Protein AF-A0A960J4N6-F1 (afdb_monomer)

Radius of gyration: 12.62 Å; Cα contacts (8 Å, |Δi|>4): 75; chains: 1; bounding box: 27×28×34 Å

Sequence (82 aa):
MHLTSLPKLLRDEPAVLEVLGRSSAVLAVPEPARAFTIAGLSEVSRRSPLVVAVPTSGDAERLVRDLTTFLGDDEVDLFPAW

Structure (mmCIF, N/CA/C/O backbone):
data_AF-A0A960J4N6-F1
#
_entry.id   AF-A0A960J4N6-F1
#
loop_
_atom_site.group_PDB
_atom_site.id
_atom_site.type_symbol
_atom_site.label_atom_id
_atom_site.label_alt_id
_atom_site.label_comp_id
_atom_site.label_asym_id
_atom_site.label_entity_id
_atom_site.label_seq_id
_atom_site.pdbx_PDB_ins_code
_atom_site.Cartn_x
_atom_site.Cartn_y
_atom_site.Cartn_z
_atom_site.occupancy
_atom_site.B_iso_or_equiv
_atom_site.auth_seq_id
_atom_site.auth_comp_id
_atom_site.auth_asym_id
_atom_site.auth_atom_id
_atom_site.pdbx_PDB_model_num
ATOM 1 N N . MET A 1 1 ? 12.065 -11.835 9.036 1.00 56.91 1 MET A N 1
ATOM 2 C CA . MET A 1 1 ? 11.214 -11.244 10.096 1.00 56.91 1 MET A CA 1
ATOM 3 C C . MET A 1 1 ? 9.963 -10.735 9.414 1.00 56.91 1 MET A C 1
ATOM 5 O O . MET A 1 1 ? 10.113 -9.956 8.486 1.00 56.91 1 MET A O 1
ATOM 9 N N . HIS A 1 2 ? 8.779 -11.186 9.823 1.00 78.19 2 HIS A N 1
ATOM 10 C CA . HIS A 1 2 ? 7.517 -10.731 9.233 1.00 78.19 2 HIS A CA 1
ATOM 11 C C . HIS A 1 2 ? 6.909 -9.626 10.097 1.00 78.19 2 HIS A C 1
ATOM 13 O O . HIS A 1 2 ? 6.902 -9.724 11.323 1.00 78.19 2 HIS A O 1
ATOM 19 N N . LEU A 1 3 ? 6.418 -8.572 9.448 1.00 93.38 3 LEU A N 1
ATOM 20 C CA . LEU A 1 3 ? 5.809 -7.397 10.073 1.00 93.38 3 LEU A CA 1
ATOM 21 C C . LEU A 1 3 ? 4.281 -7.411 9.927 1.00 93.38 3 LEU A C 1
ATOM 23 O O . LEU A 1 3 ? 3.636 -6.366 9.966 1.00 93.38 3 LEU A O 1
ATOM 27 N N . THR A 1 4 ? 3.693 -8.599 9.784 1.00 92.19 4 THR A N 1
ATOM 28 C CA . THR A 1 4 ? 2.269 -8.818 9.475 1.00 92.19 4 THR A CA 1
ATOM 29 C C . THR A 1 4 ? 1.306 -8.267 10.520 1.00 92.19 4 THR A C 1
ATOM 31 O O . THR A 1 4 ? 0.143 -8.007 10.233 1.00 92.19 4 THR A O 1
ATOM 34 N N . SER A 1 5 ? 1.779 -8.006 11.739 1.00 92.88 5 SER A N 1
ATOM 35 C CA .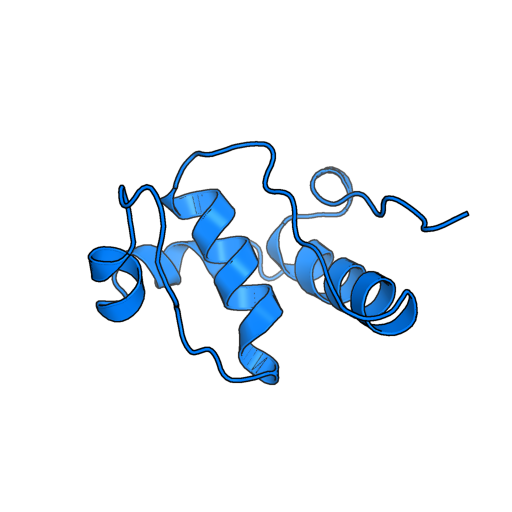 SER A 1 5 ? 0.973 -7.362 12.772 1.00 92.88 5 SER A CA 1
ATOM 36 C C . SER A 1 5 ? 0.902 -5.839 12.659 1.00 92.88 5 SER A C 1
ATOM 38 O O . SER A 1 5 ? 0.112 -5.246 13.389 1.00 92.88 5 SER A O 1
ATOM 40 N N . LEU A 1 6 ? 1.742 -5.191 11.846 1.00 94.12 6 LEU A N 1
ATOM 41 C CA . LEU A 1 6 ? 1.821 -3.730 11.764 1.00 94.12 6 LEU A CA 1
ATOM 42 C C . LEU A 1 6 ? 0.715 -3.082 10.915 1.00 94.12 6 LEU A C 1
ATOM 44 O O . LEU A 1 6 ? 0.200 -2.063 11.372 1.00 94.12 6 LEU A O 1
ATOM 48 N N . PRO A 1 7 ? 0.305 -3.612 9.742 1.00 93.81 7 PRO A N 1
ATOM 49 C CA . PRO A 1 7 ? -0.676 -2.954 8.867 1.00 93.81 7 PRO A CA 1
ATOM 50 C C . PRO A 1 7 ? -1.969 -2.515 9.565 1.00 93.81 7 PRO A C 1
ATOM 52 O O . PRO A 1 7 ? -2.508 -1.449 9.276 1.00 93.81 7 PRO A O 1
ATOM 55 N N . LYS A 1 8 ? -2.426 -3.281 10.564 1.00 92.50 8 LYS A N 1
ATOM 56 C CA . LYS A 1 8 ? -3.620 -2.966 11.364 1.00 92.50 8 LYS A CA 1
ATOM 57 C C . LYS A 1 8 ? -3.536 -1.643 12.138 1.00 92.50 8 LYS A C 1
ATOM 59 O O . LYS A 1 8 ? -4.578 -1.109 12.504 1.00 92.50 8 LYS A O 1
ATOM 64 N N . LEU A 1 9 ? -2.331 -1.122 12.389 1.00 93.12 9 LEU A N 1
ATOM 65 C CA . LEU A 1 9 ? -2.122 0.171 13.052 1.00 93.12 9 LEU A CA 1
ATOM 66 C C . LEU A 1 9 ? -2.595 1.345 12.185 1.00 93.12 9 LEU A C 1
ATOM 68 O O . LEU A 1 9 ? -2.915 2.400 12.716 1.00 93.12 9 LEU A O 1
ATOM 72 N N . LEU A 1 10 ? -2.696 1.154 10.865 1.00 92.62 10 LEU A N 1
ATOM 73 C CA . LEU A 1 10 ? -3.174 2.178 9.937 1.00 92.62 10 LEU A CA 1
ATOM 74 C C . LEU A 1 10 ? -4.683 2.463 10.078 1.00 92.62 10 LEU A C 1
ATOM 76 O O . LEU A 1 10 ? -5.178 3.450 9.543 1.00 92.62 10 LEU A O 1
ATOM 80 N N . ARG A 1 11 ? -5.429 1.603 10.788 1.00 90.06 11 ARG A N 1
ATOM 81 C CA . ARG A 1 11 ? -6.881 1.742 10.989 1.00 90.06 11 ARG A CA 1
ATOM 82 C C . ARG A 1 11 ? -7.263 3.060 11.656 1.00 90.06 11 ARG A C 1
ATOM 84 O O . ARG A 1 11 ? -8.307 3.612 11.326 1.00 90.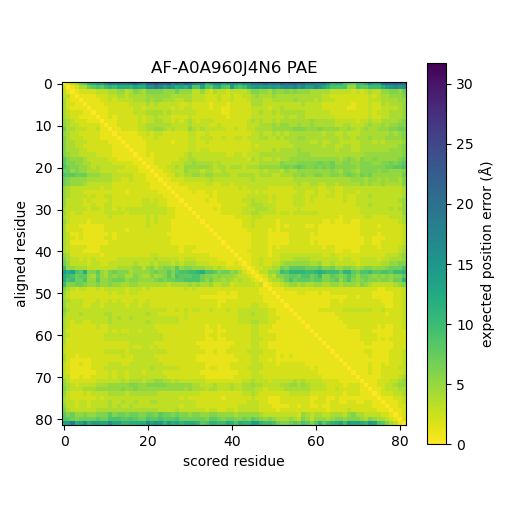06 11 ARG A O 1
ATOM 91 N N . ASP A 1 12 ? -6.427 3.530 12.572 1.00 91.31 12 ASP A N 1
ATOM 92 C CA . ASP A 1 12 ? -6.711 4.710 13.387 1.00 91.31 12 ASP A CA 1
ATOM 93 C C . ASP A 1 12 ? -6.071 5.987 12.807 1.00 91.31 12 ASP A C 1
ATOM 95 O O . ASP A 1 12 ? -6.148 7.045 13.426 1.00 91.31 12 ASP A O 1
ATOM 99 N N . GLU A 1 13 ? -5.455 5.913 11.617 1.00 94.50 13 GLU A N 1
ATOM 100 C CA . GLU A 1 13 ? -4.804 7.055 10.970 1.00 94.50 13 GLU A CA 1
ATOM 101 C C . GLU A 1 13 ? -5.844 8.016 10.355 1.00 94.50 13 GLU A C 1
ATOM 103 O O . GLU A 1 13 ? -6.550 7.627 9.415 1.00 94.50 13 GLU A O 1
ATOM 108 N N . PRO A 1 14 ? -5.938 9.282 10.816 1.00 93.19 14 PRO A N 1
ATOM 109 C CA . PRO A 1 14 ? -6.967 10.218 10.357 1.00 93.19 14 PRO A CA 1
ATOM 110 C C . PRO A 1 14 ? -6.968 10.437 8.843 1.00 93.19 14 PRO A C 1
ATOM 112 O O . PRO A 1 14 ? -8.028 10.394 8.221 1.00 93.19 14 PRO A O 1
ATOM 115 N N . ALA A 1 15 ? -5.787 10.581 8.231 1.00 93.38 15 ALA A N 1
ATOM 116 C CA . ALA A 1 15 ? -5.672 10.772 6.785 1.00 93.38 15 ALA A CA 1
ATOM 117 C C . ALA A 1 15 ? -6.233 9.578 5.989 1.00 93.38 15 ALA A C 1
ATOM 119 O O . ALA A 1 15 ? -6.780 9.750 4.901 1.00 93.38 15 ALA A O 1
ATOM 120 N N . VAL A 1 16 ? -6.142 8.363 6.538 1.00 92.38 16 VAL A N 1
ATOM 121 C CA . VAL A 1 16 ? -6.719 7.159 5.926 1.00 92.38 16 VAL A CA 1
ATOM 122 C C . VAL A 1 16 ? -8.232 7.137 6.111 1.00 92.38 16 VAL A C 1
ATOM 124 O O . VAL A 1 16 ? -8.964 6.876 5.157 1.00 92.38 16 VAL A O 1
ATOM 127 N N . LEU A 1 17 ? -8.723 7.471 7.305 1.00 91.12 17 LEU A N 1
ATOM 128 C CA . LEU A 1 17 ? -10.159 7.541 7.587 1.00 91.12 17 LEU A CA 1
ATOM 129 C C . LEU A 1 17 ? -10.889 8.549 6.685 1.00 91.12 17 LEU A C 1
ATOM 131 O O . LEU A 1 17 ? -12.010 8.279 6.257 1.00 91.12 17 LEU A O 1
ATOM 135 N N . GLU A 1 18 ? -10.251 9.667 6.334 1.00 91.31 18 GLU A N 1
ATOM 136 C CA . GLU A 1 18 ? -10.823 10.683 5.438 1.00 91.31 18 GLU A CA 1
ATOM 137 C C . GLU A 1 18 ? -11.034 10.188 3.996 1.00 91.31 18 GLU A C 1
ATOM 139 O O . GLU A 1 18 ? -11.990 10.602 3.319 1.00 91.31 18 GLU A O 1
ATOM 144 N N . VAL A 1 19 ? -10.162 9.288 3.526 1.00 91.69 19 VAL A N 1
ATOM 145 C CA . VAL A 1 19 ? -10.189 8.761 2.152 1.00 91.69 19 VAL A CA 1
ATOM 146 C C . VAL A 1 19 ? -10.968 7.450 2.016 1.00 91.69 19 VAL A C 1
ATOM 148 O O . VAL A 1 19 ? -11.410 7.111 0.915 1.00 91.69 19 VAL A O 1
ATOM 151 N N . LEU A 1 20 ? -11.186 6.710 3.108 1.00 88.56 20 LEU A N 1
ATOM 152 C CA . LEU A 1 20 ? -11.943 5.457 3.080 1.00 88.56 20 LEU A CA 1
ATOM 153 C C . LEU A 1 20 ? -13.386 5.669 2.594 1.00 88.56 20 LEU A C 1
ATOM 155 O O . LEU A 1 20 ? -14.088 6.598 2.983 1.00 88.56 20 LEU A O 1
ATOM 159 N N . GLY A 1 21 ? -13.845 4.775 1.714 1.00 87.00 21 GLY A N 1
ATOM 160 C CA . GLY A 1 21 ? -15.200 4.818 1.150 1.00 87.00 21 GLY A CA 1
ATOM 161 C C . GLY A 1 21 ? -15.402 5.843 0.027 1.00 87.00 21 GLY A C 1
ATOM 162 O O . GLY A 1 21 ? -16.452 5.828 -0.614 1.00 87.00 21 GLY A O 1
ATOM 163 N N . ARG A 1 22 ? -14.406 6.690 -0.267 1.00 90.44 22 ARG A N 1
ATOM 164 C CA . ARG A 1 22 ? -14.430 7.587 -1.429 1.00 90.44 22 ARG A CA 1
ATOM 165 C C . ARG A 1 22 ? -14.230 6.788 -2.719 1.00 90.44 22 ARG A C 1
ATOM 167 O O . ARG A 1 22 ? -13.460 5.832 -2.753 1.00 90.44 22 ARG A O 1
ATOM 174 N N . SER A 1 23 ? -14.907 7.195 -3.793 1.00 89.88 23 SER A N 1
ATOM 175 C CA . SER A 1 23 ? -14.694 6.628 -5.135 1.00 89.88 23 SER A CA 1
ATOM 176 C C . SER A 1 23 ? -13.377 7.088 -5.768 1.00 89.88 23 SER A C 1
ATOM 178 O O . SER A 1 23 ? -12.837 6.400 -6.625 1.00 89.88 23 SER A O 1
ATOM 180 N N . SER A 1 24 ? -12.871 8.248 -5.343 1.00 93.50 24 SER A N 1
ATOM 181 C CA . SER A 1 24 ? -11.593 8.824 -5.752 1.00 93.50 24 SER A CA 1
ATOM 182 C C . SER A 1 24 ? -11.057 9.694 -4.619 1.00 93.50 24 SER A C 1
ATOM 184 O O . SER A 1 24 ? -11.798 10.509 -4.064 1.00 93.50 24 SER A O 1
ATOM 186 N N . ALA A 1 25 ? -9.783 9.528 -4.278 1.00 93.88 25 ALA A N 1
ATOM 187 C CA . ALA A 1 25 ? -9.103 10.288 -3.236 1.00 93.88 25 ALA A CA 1
ATOM 188 C C . ALA A 1 25 ? -7.593 10.331 -3.497 1.00 93.88 25 ALA A C 1
ATOM 190 O O . ALA A 1 25 ? -7.057 9.497 -4.226 1.00 93.88 25 ALA A O 1
ATOM 191 N N . VAL A 1 26 ? -6.913 11.295 -2.878 1.00 95.69 26 VAL A N 1
ATOM 192 C CA . VAL A 1 26 ? -5.452 11.410 -2.896 1.00 95.69 26 VAL A CA 1
ATOM 193 C C . VAL A 1 26 ? -4.959 11.298 -1.463 1.00 95.69 26 VAL A C 1
ATOM 195 O O . VAL A 1 26 ? -5.413 12.042 -0.599 1.00 95.69 26 VAL A O 1
ATOM 198 N N . LEU A 1 27 ? -4.025 10.380 -1.228 1.00 94.94 27 LEU A N 1
ATOM 199 C CA . LEU A 1 27 ? -3.342 10.222 0.050 1.00 94.94 27 LEU A CA 1
ATOM 200 C C . LEU A 1 27 ? -1.858 10.522 -0.158 1.00 94.94 27 LEU A C 1
ATOM 202 O O . LEU A 1 27 ? -1.185 9.835 -0.926 1.00 94.94 27 LEU A O 1
ATOM 206 N N . ALA A 1 28 ? -1.354 11.561 0.502 1.00 96.00 28 ALA A N 1
ATOM 207 C CA . ALA A 1 28 ? 0.063 11.897 0.466 1.00 96.00 28 ALA A CA 1
ATOM 208 C C . ALA A 1 28 ? 0.824 11.009 1.458 1.00 96.00 28 ALA A C 1
ATOM 210 O O . ALA A 1 28 ? 0.521 11.004 2.649 1.00 96.00 28 ALA A O 1
ATOM 211 N N . VAL A 1 29 ? 1.812 10.262 0.966 1.00 96.00 29 VAL A N 1
ATOM 212 C CA . VAL A 1 29 ? 2.576 9.296 1.765 1.00 96.00 29 VAL A CA 1
ATOM 213 C C . VAL A 1 29 ? 4.067 9.496 1.498 1.00 96.00 29 VAL A C 1
ATOM 215 O O . VAL A 1 29 ? 4.462 9.575 0.333 1.00 96.00 29 VAL A O 1
ATOM 218 N N . PRO A 1 30 ? 4.920 9.564 2.535 1.00 96.31 30 PRO A N 1
ATOM 219 C CA . PRO A 1 30 ? 6.363 9.522 2.349 1.00 96.31 30 PRO A CA 1
ATOM 220 C C . PRO A 1 30 ? 6.793 8.215 1.679 1.00 96.31 30 PR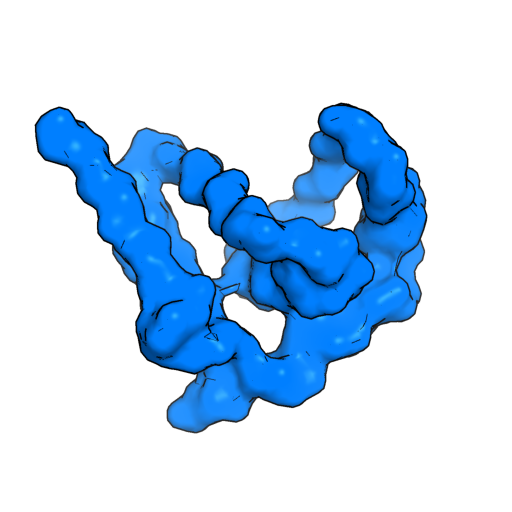O A C 1
ATOM 222 O O . PRO A 1 30 ? 6.306 7.146 2.041 1.00 96.31 30 PRO A O 1
ATOM 225 N N . GLU A 1 31 ? 7.770 8.275 0.778 1.00 94.12 31 GLU A N 1
ATOM 226 C CA . GLU A 1 31 ? 8.283 7.094 0.068 1.00 94.12 31 GLU A CA 1
ATOM 227 C C . GLU A 1 31 ? 8.597 5.894 0.994 1.00 94.12 31 GLU A C 1
ATOM 229 O O . GLU A 1 31 ? 8.133 4.791 0.697 1.00 94.12 31 GLU A O 1
ATOM 234 N N . PRO A 1 32 ? 9.267 6.062 2.159 1.00 94.94 32 PRO A N 1
ATOM 235 C CA . PRO A 1 32 ? 9.552 4.937 3.057 1.00 94.94 32 PRO A CA 1
ATOM 236 C C . PRO A 1 32 ? 8.306 4.285 3.673 1.00 94.94 32 PRO A C 1
ATOM 238 O O . PRO A 1 32 ? 8.371 3.146 4.125 1.00 94.94 32 PRO A O 1
ATOM 241 N N . ALA A 1 33 ? 7.180 5.000 3.718 1.00 95.81 33 ALA A N 1
ATOM 242 C CA . ALA A 1 33 ? 5.928 4.521 4.293 1.00 95.81 33 ALA A CA 1
ATOM 243 C C . ALA A 1 33 ? 4.996 3.888 3.249 1.00 95.81 33 ALA A C 1
ATOM 245 O O . ALA A 1 33 ? 4.002 3.274 3.628 1.00 95.81 33 ALA A O 1
ATOM 246 N N . ARG A 1 34 ? 5.306 3.983 1.947 1.00 96.06 34 ARG A N 1
ATOM 247 C CA . ARG A 1 34 ? 4.397 3.563 0.869 1.00 96.06 34 ARG A CA 1
ATOM 248 C C . ARG A 1 34 ? 3.940 2.109 1.006 1.00 96.06 34 ARG A C 1
ATOM 250 O O . ARG A 1 34 ? 2.741 1.848 0.953 1.00 96.06 34 ARG A O 1
ATOM 257 N N . ALA A 1 35 ? 4.868 1.175 1.215 1.00 97.00 35 ALA A N 1
ATOM 258 C CA . ALA A 1 35 ? 4.535 -0.244 1.355 1.00 97.00 35 ALA A CA 1
ATOM 259 C C . ALA A 1 35 ? 3.667 -0.512 2.595 1.00 97.00 35 ALA A C 1
ATOM 261 O O . ALA A 1 35 ? 2.653 -1.200 2.504 1.00 97.00 35 ALA A O 1
ATOM 262 N N . PHE A 1 36 ? 4.013 0.099 3.732 1.00 96.81 36 PHE A N 1
ATOM 263 C CA . PHE A 1 36 ? 3.230 -0.001 4.964 1.00 96.81 36 PHE A CA 1
ATOM 264 C C . PHE A 1 36 ? 1.805 0.541 4.782 1.00 96.81 36 PHE A C 1
ATOM 266 O O . PHE A 1 36 ? 0.840 -0.109 5.180 1.00 96.81 36 PHE A O 1
ATOM 273 N N . THR A 1 37 ? 1.659 1.700 4.137 1.00 96.31 37 THR A N 1
ATOM 274 C CA . THR A 1 37 ? 0.352 2.305 3.871 1.00 96.31 37 THR A CA 1
ATOM 275 C C . THR A 1 37 ? -0.487 1.449 2.926 1.00 96.31 37 THR A C 1
ATOM 277 O O . THR A 1 37 ? -1.661 1.233 3.199 1.00 96.31 37 THR A O 1
ATOM 280 N N . ILE A 1 38 ? 0.092 0.909 1.851 1.00 95.88 38 ILE A N 1
ATOM 281 C CA . ILE A 1 38 ? -0.625 0.022 0.920 1.00 95.88 38 ILE A CA 1
ATOM 282 C C . ILE A 1 38 ? -1.081 -1.264 1.624 1.00 95.88 38 ILE A C 1
ATOM 284 O O . ILE A 1 38 ? -2.244 -1.641 1.495 1.00 95.88 38 ILE A O 1
ATOM 288 N N . ALA A 1 39 ? -0.210 -1.895 2.418 1.00 95.31 39 ALA A N 1
ATOM 289 C CA . ALA A 1 39 ? -0.566 -3.075 3.205 1.00 95.31 39 ALA A CA 1
ATOM 290 C C . ALA A 1 39 ? -1.652 -2.771 4.254 1.00 95.31 39 ALA A C 1
ATOM 292 O O . ALA A 1 39 ? -2.552 -3.571 4.485 1.00 95.31 39 ALA A O 1
ATOM 293 N N . GLY A 1 40 ? -1.613 -1.599 4.892 1.00 94.69 40 GLY A N 1
ATOM 294 C CA . GLY A 1 40 ? -2.684 -1.182 5.797 1.00 94.69 40 GLY A CA 1
ATOM 295 C C . GLY A 1 40 ? -3.998 -0.903 5.062 1.00 94.69 40 GLY A C 1
ATOM 296 O O . GLY A 1 40 ? -5.068 -1.221 5.575 1.00 94.69 40 GLY A O 1
ATOM 297 N N . LEU A 1 41 ? -3.949 -0.367 3.839 1.00 93.50 41 LEU A N 1
ATOM 298 C CA . LEU A 1 41 ? -5.143 -0.150 3.019 1.00 93.50 41 LEU A CA 1
ATOM 299 C C . LEU A 1 41 ? -5.810 -1.465 2.598 1.00 93.50 41 LEU A C 1
ATOM 301 O O . LEU A 1 41 ? -7.044 -1.513 2.594 1.00 93.50 41 LEU A O 1
ATOM 305 N N . SER A 1 42 ? -5.057 -2.524 2.276 1.00 91.81 42 SER A N 1
ATOM 306 C CA . SER A 1 42 ? -5.653 -3.836 1.969 1.00 91.81 42 SER A CA 1
ATOM 307 C C . SER A 1 42 ? -6.397 -4.412 3.183 1.00 91.81 42 SER A C 1
ATOM 309 O O . SER A 1 42 ? -7.542 -4.844 3.050 1.00 91.81 42 SER A O 1
ATOM 311 N N . GLU A 1 43 ? -5.820 -4.290 4.382 1.00 89.44 43 GLU A N 1
ATOM 312 C CA . GLU A 1 43 ? -6.427 -4.729 5.647 1.00 89.44 43 GLU A CA 1
ATOM 313 C C . GLU A 1 43 ? -7.676 -3.906 6.027 1.00 89.44 43 GLU A C 1
ATOM 315 O O . GLU A 1 43 ? -8.734 -4.447 6.361 1.00 89.44 43 GLU A O 1
ATOM 320 N N . VAL A 1 44 ? -7.584 -2.572 5.987 1.00 90.00 44 VAL A N 1
ATOM 321 C CA . VAL A 1 44 ? -8.639 -1.681 6.504 1.00 90.00 44 VAL A CA 1
ATOM 322 C C . VAL A 1 44 ? -9.798 -1.533 5.519 1.00 90.00 44 VAL A C 1
ATOM 324 O O . VAL A 1 44 ? -10.956 -1.459 5.933 1.00 90.00 44 VAL A O 1
ATOM 327 N N . SER A 1 45 ? -9.524 -1.507 4.212 1.00 84.75 45 SER A N 1
ATOM 328 C CA . SER A 1 45 ? -10.575 -1.321 3.205 1.00 84.75 45 SER A CA 1
ATOM 329 C C . SER A 1 45 ? -11.391 -2.586 2.930 1.00 84.75 45 SER A C 1
ATOM 331 O O . SER A 1 45 ? -12.473 -2.473 2.347 1.00 84.75 45 SER A O 1
ATOM 333 N N . ARG A 1 46 ? -10.873 -3.769 3.313 1.00 78.31 46 ARG A N 1
ATOM 334 C CA . ARG A 1 46 ? -11.388 -5.107 2.957 1.00 78.31 46 ARG A CA 1
ATOM 335 C C . ARG A 1 46 ? -11.597 -5.319 1.452 1.00 78.31 46 ARG A C 1
ATOM 337 O O . ARG A 1 46 ? -12.311 -6.235 1.048 1.00 78.31 46 ARG A O 1
ATOM 344 N N . ARG A 1 47 ? -11.021 -4.454 0.613 1.00 80.00 47 ARG A N 1
ATOM 345 C CA . ARG A 1 47 ? -11.047 -4.593 -0.841 1.00 80.00 47 ARG A CA 1
ATOM 346 C C . ARG A 1 47 ? -9.913 -5.525 -1.227 1.00 80.00 47 ARG A C 1
ATOM 348 O O . ARG A 1 47 ? -8.751 -5.205 -1.003 1.00 80.00 47 ARG A O 1
ATOM 355 N N . SER A 1 48 ? -10.274 -6.657 -1.811 1.00 83.06 48 SER A N 1
ATOM 356 C CA . SER A 1 48 ? -9.333 -7.604 -2.391 1.00 83.06 48 SER A CA 1
ATOM 357 C C . SER A 1 48 ? -9.861 -8.051 -3.762 1.00 83.06 48 SER A C 1
ATOM 359 O O . SER A 1 48 ? -11.051 -8.377 -3.852 1.00 83.06 48 SER A O 1
ATOM 361 N N . PRO A 1 49 ? -9.033 -8.027 -4.826 1.00 91.25 49 PRO A N 1
ATOM 362 C CA . PRO A 1 49 ? -7.623 -7.614 -4.834 1.00 91.25 49 PRO A CA 1
ATOM 363 C C . PRO A 1 49 ? -7.430 -6.083 -4.830 1.00 91.25 49 PRO A C 1
ATOM 365 O O . PRO A 1 49 ? -8.299 -5.331 -5.278 1.00 91.25 49 PRO A O 1
ATOM 368 N N . LEU A 1 50 ? -6.263 -5.623 -4.362 1.00 93.56 50 LEU A N 1
ATOM 369 C CA . LEU A 1 50 ? -5.792 -4.244 -4.534 1.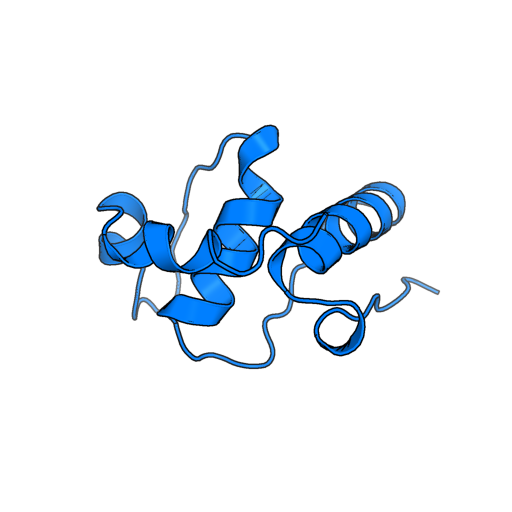00 93.56 50 LEU A CA 1
ATOM 370 C C . LEU A 1 50 ? -4.758 -4.201 -5.664 1.00 93.56 50 LEU A C 1
ATOM 372 O O . LEU A 1 50 ? -3.711 -4.834 -5.572 1.00 93.56 50 LEU A O 1
ATOM 376 N N . VAL A 1 51 ? -5.034 -3.429 -6.715 1.00 95.50 51 VAL A N 1
ATOM 377 C CA . VAL A 1 51 ? -4.090 -3.225 -7.822 1.00 95.50 51 VAL A CA 1
ATOM 378 C C . VAL A 1 51 ? -3.302 -1.945 -7.581 1.00 95.50 51 VAL A C 1
ATOM 380 O O . VAL A 1 51 ? -3.890 -0.877 -7.407 1.00 95.50 51 VAL A O 1
ATOM 383 N N . VAL A 1 52 ? -1.972 -2.042 -7.608 1.00 96.50 52 VAL A N 1
ATOM 384 C CA . VAL A 1 52 ? -1.070 -0.895 -7.464 1.00 96.50 52 VAL A CA 1
ATOM 385 C C . VAL A 1 52 ? -0.260 -0.728 -8.743 1.00 96.50 52 VAL A C 1
ATOM 387 O O . VAL A 1 52 ? 0.550 -1.582 -9.090 1.00 96.50 52 VAL A O 1
ATOM 390 N N . ALA A 1 53 ? -0.467 0.391 -9.433 1.00 96.94 53 ALA A N 1
ATOM 391 C CA . ALA A 1 53 ? 0.346 0.781 -10.577 1.00 96.94 53 ALA A CA 1
ATOM 392 C C . ALA A 1 53 ? 1.516 1.658 -10.116 1.00 96.94 53 ALA A C 1
ATOM 394 O O . ALA A 1 53 ? 1.335 2.574 -9.311 1.00 96.94 53 ALA A O 1
ATOM 395 N N . VAL A 1 54 ? 2.706 1.394 -10.648 1.00 96.88 54 VAL A N 1
ATOM 396 C CA . VAL A 1 54 ? 3.934 2.140 -10.345 1.00 96.88 54 VAL A CA 1
ATOM 397 C C . VAL A 1 54 ? 4.680 2.506 -11.634 1.00 96.88 54 VAL A C 1
ATOM 399 O O . VAL A 1 54 ? 4.438 1.874 -12.663 1.00 96.88 54 VAL A O 1
ATOM 402 N N . PRO A 1 55 ? 5.559 3.528 -11.616 1.00 96.19 55 PRO A N 1
ATOM 403 C CA . PRO A 1 55 ? 6.135 4.079 -12.844 1.00 96.19 55 PRO A CA 1
ATOM 404 C C . PRO A 1 55 ? 7.066 3.131 -13.610 1.00 96.19 55 PRO A C 1
ATOM 406 O O . PRO A 1 55 ? 7.158 3.237 -14.831 1.00 96.19 55 PRO A O 1
ATOM 409 N N . THR A 1 56 ? 7.777 2.233 -12.918 1.00 96.50 56 THR A N 1
ATOM 410 C CA . THR A 1 56 ? 8.764 1.331 -13.533 1.00 96.50 56 THR A CA 1
ATOM 411 C C . THR A 1 56 ? 8.690 -0.091 -12.978 1.00 96.50 56 THR A C 1
ATOM 413 O O . THR A 1 56 ? 8.230 -0.313 -11.857 1.00 96.50 56 THR A O 1
ATOM 416 N N . SER A 1 57 ? 9.231 -1.063 -13.721 1.00 96.44 57 SER A N 1
ATOM 417 C CA . SER A 1 57 ? 9.394 -2.440 -13.228 1.00 96.44 57 SER A CA 1
ATOM 418 C C . SER A 1 57 ? 10.254 -2.505 -11.961 1.00 96.44 57 SER A C 1
ATOM 420 O O . SER A 1 57 ? 9.954 -3.281 -11.061 1.00 96.44 57 SER A O 1
ATOM 422 N N . GLY A 1 58 ? 11.275 -1.646 -11.841 1.00 96.81 58 GLY A N 1
ATOM 423 C CA . GLY A 1 58 ? 12.121 -1.581 -10.645 1.00 96.81 58 GLY A CA 1
ATOM 424 C C . GLY A 1 58 ? 11.363 -1.107 -9.401 1.00 96.81 58 GLY A C 1
ATOM 425 O O . GLY A 1 58 ? 11.565 -1.652 -8.313 1.00 96.81 58 GLY A O 1
ATOM 426 N N . ASP A 1 59 ? 10.448 -0.145 -9.562 1.00 96.62 59 ASP A N 1
ATOM 427 C CA . ASP A 1 59 ? 9.548 0.279 -8.483 1.00 96.62 59 ASP A CA 1
ATOM 428 C C . ASP A 1 59 ? 8.613 -0.859 -8.071 1.00 96.62 59 ASP A C 1
ATOM 430 O O . ASP A 1 59 ? 8.378 -1.058 -6.878 1.00 96.62 59 ASP A O 1
ATOM 434 N N . ALA A 1 60 ? 8.119 -1.628 -9.048 1.00 97.44 60 ALA A N 1
ATOM 435 C CA . ALA A 1 60 ? 7.205 -2.741 -8.814 1.00 97.44 60 ALA A CA 1
ATOM 436 C C . ALA A 1 60 ? 7.896 -3.866 -8.042 1.00 97.44 60 ALA A C 1
ATOM 438 O O . ALA A 1 60 ? 7.416 -4.283 -6.993 1.00 97.44 60 ALA A O 1
ATOM 439 N N . GLU A 1 61 ? 9.072 -4.295 -8.497 1.00 96.69 61 GLU A N 1
ATOM 440 C CA . GLU A 1 61 ? 9.870 -5.320 -7.826 1.00 96.69 61 GLU A CA 1
ATOM 441 C C . GLU A 1 61 ? 10.266 -4.911 -6.404 1.00 96.69 61 GLU A C 1
ATOM 443 O O . GLU A 1 61 ? 10.232 -5.732 -5.485 1.00 96.69 61 GLU A O 1
ATOM 448 N N . ARG A 1 62 ? 10.651 -3.643 -6.202 1.00 96.50 62 ARG A N 1
ATOM 449 C CA . ARG A 1 62 ? 10.949 -3.126 -4.862 1.00 96.50 62 ARG A CA 1
ATOM 450 C C . ARG A 1 62 ? 9.710 -3.158 -3.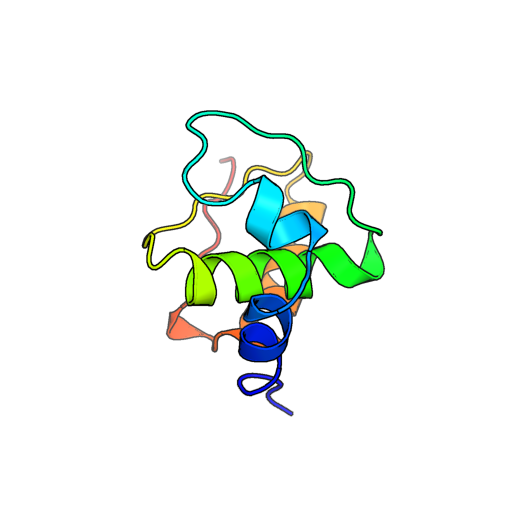978 1.00 96.50 62 ARG A C 1
ATOM 452 O O . ARG A 1 62 ? 9.793 -3.642 -2.853 1.00 96.50 62 ARG A O 1
ATOM 459 N N . LEU A 1 63 ? 8.584 -2.669 -4.487 1.00 97.25 63 LEU A N 1
ATOM 460 C CA . LEU A 1 63 ? 7.346 -2.614 -3.728 1.00 97.25 63 LEU A CA 1
ATOM 461 C C . LEU A 1 63 ? 6.834 -4.012 -3.363 1.00 97.25 63 LEU A C 1
ATOM 463 O O . LEU A 1 63 ? 6.390 -4.193 -2.237 1.00 97.25 63 LEU A O 1
ATOM 467 N N . VAL A 1 64 ? 6.949 -4.997 -4.259 1.00 97.25 64 VAL A N 1
ATOM 468 C CA . VAL A 1 64 ? 6.595 -6.398 -3.977 1.00 97.25 64 VAL A CA 1
ATOM 469 C C . VAL A 1 64 ? 7.415 -6.933 -2.806 1.00 97.25 64 VAL A C 1
ATOM 471 O O . VAL A 1 64 ? 6.833 -7.391 -1.829 1.00 97.25 64 VAL A O 1
ATOM 474 N N . ARG A 1 65 ? 8.748 -6.776 -2.831 1.00 96.12 65 ARG A N 1
ATOM 475 C CA . ARG A 1 65 ? 9.617 -7.211 -1.718 1.00 96.12 65 ARG A CA 1
ATOM 476 C C . ARG A 1 65 ? 9.221 -6.577 -0.381 1.00 96.12 65 ARG A C 1
ATOM 478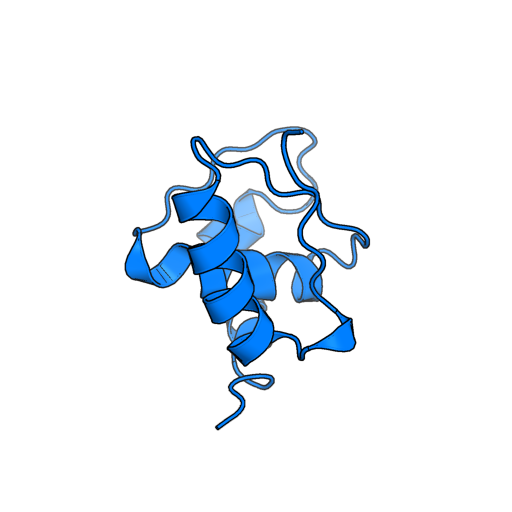 O O . ARG A 1 65 ? 9.201 -7.256 0.647 1.00 96.12 65 ARG A O 1
ATOM 485 N N . ASP A 1 66 ? 8.899 -5.286 -0.393 1.00 96.75 66 ASP A N 1
ATOM 486 C CA . ASP A 1 66 ? 8.490 -4.576 0.817 1.00 96.75 66 ASP A CA 1
ATOM 487 C C . ASP A 1 66 ? 7.103 -5.051 1.300 1.00 96.75 66 ASP A C 1
ATOM 489 O O . ASP A 1 66 ? 6.924 -5.326 2.487 1.00 96.75 66 ASP A O 1
ATOM 493 N N . LEU A 1 67 ? 6.127 -5.214 0.397 1.00 96.56 67 LEU A N 1
ATOM 494 C CA . LEU A 1 67 ? 4.765 -5.660 0.720 1.00 96.56 67 LEU A CA 1
ATOM 495 C C . LEU A 1 67 ? 4.722 -7.089 1.261 1.00 96.56 67 LEU A C 1
ATOM 497 O O . LEU A 1 67 ? 4.025 -7.339 2.242 1.00 96.56 67 LEU A O 1
ATOM 501 N N . THR A 1 68 ? 5.512 -8.000 0.700 1.00 96.38 68 THR A N 1
ATOM 502 C CA . THR A 1 68 ? 5.646 -9.382 1.175 1.00 96.38 68 THR A CA 1
ATOM 503 C C . THR A 1 68 ? 6.074 -9.452 2.647 1.00 96.38 68 THR A C 1
ATOM 505 O O . THR A 1 68 ? 5.640 -10.330 3.394 1.00 96.38 68 THR A O 1
ATOM 508 N N . THR A 1 69 ? 6.850 -8.473 3.129 1.00 95.94 69 THR A N 1
ATOM 509 C CA . THR A 1 69 ? 7.230 -8.388 4.551 1.00 95.94 69 THR A CA 1
ATOM 510 C C . THR A 1 69 ? 6.020 -8.131 5.462 1.00 95.94 69 THR A C 1
ATOM 512 O O . THR A 1 69 ? 6.008 -8.578 6.615 1.00 95.94 69 THR A O 1
ATOM 515 N N . PHE A 1 70 ? 5.002 -7.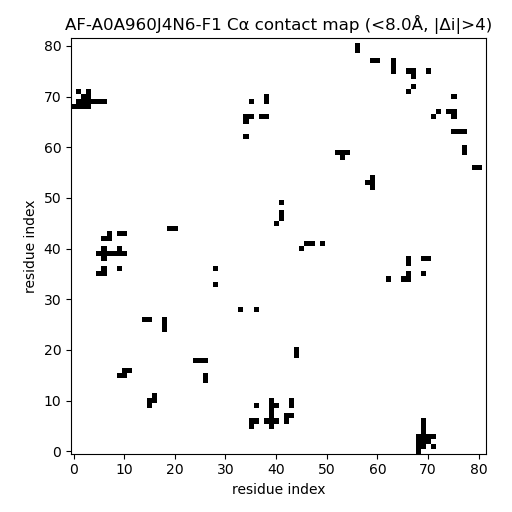426 4.960 1.00 95.75 70 PHE A N 1
ATOM 516 C CA . PHE A 1 70 ? 3.789 -7.057 5.693 1.00 95.75 70 PHE A CA 1
ATOM 517 C C . PHE A 1 70 ? 2.600 -7.992 5.447 1.00 95.75 70 PHE A C 1
ATOM 519 O O . PHE A 1 70 ? 1.765 -8.111 6.335 1.00 95.75 70 PHE A O 1
ATOM 526 N N . LEU A 1 71 ? 2.498 -8.626 4.279 1.00 93.62 71 LEU A N 1
ATOM 527 C CA . LEU A 1 71 ? 1.320 -9.410 3.882 1.00 93.62 71 LEU A CA 1
ATOM 528 C C . LEU A 1 71 ? 1.597 -10.918 3.790 1.00 93.62 71 LEU A C 1
ATOM 530 O O . LEU A 1 71 ? 0.682 -11.708 3.983 1.00 93.62 71 LEU A O 1
ATOM 534 N N . GLY A 1 72 ? 2.856 -11.318 3.600 1.00 93.31 72 GLY A N 1
ATOM 535 C CA . GLY A 1 72 ? 3.238 -12.698 3.292 1.00 93.31 72 GLY A CA 1
ATOM 536 C C . GLY A 1 72 ? 3.485 -12.905 1.796 1.00 93.31 72 GLY A C 1
ATOM 537 O O . GLY A 1 72 ? 3.085 -12.085 0.972 1.00 93.31 72 GLY A O 1
ATOM 538 N N . ASP A 1 73 ? 4.197 -13.982 1.461 1.00 91.19 73 ASP A N 1
ATOM 539 C CA . ASP A 1 73 ? 4.606 -14.291 0.083 1.00 91.19 73 ASP A CA 1
ATOM 540 C C . ASP A 1 73 ? 3.413 -14.641 -0.822 1.00 91.19 73 ASP A C 1
ATOM 542 O O . ASP A 1 73 ? 3.424 -14.297 -1.998 1.00 91.19 73 ASP A O 1
ATOM 546 N N . ASP A 1 74 ? 2.368 -15.258 -0.264 1.00 93.12 74 ASP A N 1
ATOM 547 C CA . ASP A 1 74 ? 1.204 -15.747 -1.019 1.00 93.12 74 ASP A CA 1
ATOM 548 C C . ASP A 1 74 ? 0.145 -14.662 -1.311 1.00 93.12 74 ASP A C 1
ATOM 550 O O . ASP A 1 74 ? -0.822 -14.914 -2.025 1.00 93.12 74 ASP A O 1
ATOM 554 N N . GLU A 1 75 ? 0.303 -13.457 -0.753 1.00 93.31 75 GLU A N 1
ATOM 555 C CA . GLU A 1 75 ? -0.691 -12.371 -0.830 1.00 93.31 75 GLU A CA 1
ATOM 556 C C . GLU A 1 75 ? -0.273 -11.237 -1.785 1.00 93.31 75 GLU A C 1
ATOM 558 O O . GLU A 1 75 ? -0.970 -10.225 -1.905 1.00 93.31 75 GLU A O 1
ATOM 563 N N . VAL A 1 76 ? 0.889 -11.357 -2.442 1.00 95.69 76 VAL A N 1
ATOM 564 C CA . VAL A 1 76 ? 1.464 -10.296 -3.281 1.00 95.69 76 VAL A CA 1
ATOM 565 C C . VAL A 1 76 ? 2.001 -10.867 -4.588 1.00 95.69 76 VAL A C 1
ATOM 567 O O . VAL A 1 76 ? 3.055 -11.494 -4.618 1.00 95.69 76 VAL A O 1
ATOM 570 N N . ASP A 1 77 ? 1.330 -10.537 -5.689 1.00 95.75 77 ASP A N 1
ATOM 571 C CA . ASP A 1 77 ? 1.764 -10.904 -7.036 1.00 95.75 77 ASP A CA 1
ATOM 572 C C . ASP A 1 77 ? 2.341 -9.709 -7.807 1.00 95.75 77 ASP A C 1
ATOM 574 O O . ASP A 1 77 ? 1.850 -8.579 -7.722 1.00 95.75 77 ASP A O 1
ATOM 578 N N . LEU A 1 78 ? 3.365 -9.973 -8.626 1.00 96.31 78 LEU A N 1
ATOM 579 C CA . LEU A 1 78 ? 3.880 -9.026 -9.615 1.00 96.31 78 LEU A CA 1
ATOM 580 C C . LEU A 1 78 ? 3.259 -9.322 -10.981 1.00 96.31 78 LEU A C 1
ATOM 582 O O . LEU A 1 78 ? 3.475 -10.394 -11.543 1.00 96.31 78 LEU A O 1
ATOM 586 N N . PHE A 1 79 ? 2.562 -8.345 -11.559 1.00 95.50 79 PHE A N 1
ATOM 587 C CA . PHE A 1 79 ? 2.112 -8.417 -12.948 1.00 95.50 79 PHE A CA 1
ATOM 588 C C . PHE A 1 79 ? 3.135 -7.722 -13.869 1.00 95.50 79 PHE A C 1
ATOM 590 O O . PHE A 1 79 ? 3.238 -6.493 -13.827 1.00 95.50 79 PHE A O 1
ATOM 597 N N . PRO A 1 80 ? 3.936 -8.466 -14.661 1.00 90.25 80 PRO A N 1
ATOM 598 C CA . PRO A 1 80 ? 5.023 -7.886 -15.447 1.00 90.25 80 PRO A CA 1
ATOM 599 C C . PRO A 1 80 ? 4.505 -7.066 -16.638 1.00 90.25 80 PRO A C 1
ATOM 601 O O . PRO A 1 80 ? 3.422 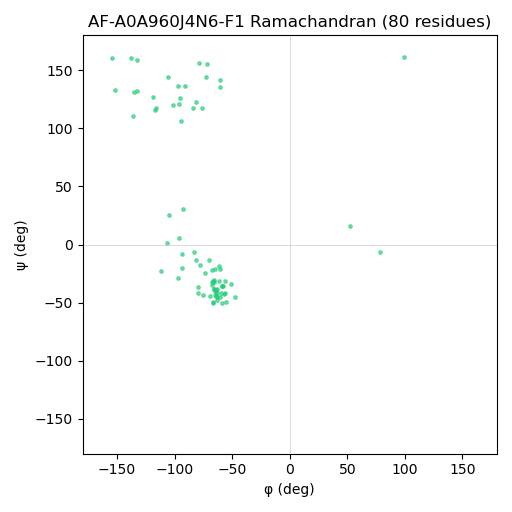-7.315 -17.159 1.00 90.25 80 PRO A O 1
ATOM 604 N N . ALA A 1 81 ? 5.316 -6.115 -17.103 1.00 88.00 81 ALA A N 1
ATOM 605 C CA . ALA A 1 81 ? 4.988 -5.190 -18.195 1.00 88.00 81 ALA A CA 1
ATOM 606 C C . ALA A 1 81 ? 5.447 -5.676 -19.590 1.00 88.00 81 ALA A C 1
ATOM 608 O O . ALA A 1 81 ? 5.834 -4.848 -20.409 1.00 88.00 81 ALA A O 1
ATOM 609 N N . TRP A 1 82 ? 5.487 -6.997 -19.801 1.00 76.44 82 TRP A N 1
ATOM 610 C CA . TRP A 1 82 ? 6.005 -7.672 -21.004 1.00 76.44 82 TRP A CA 1
ATOM 611 C C . TRP A 1 82 ? 5.554 -7.052 -22.333 1.00 76.44 82 TRP A C 1
ATOM 613 O O . TRP A 1 82 ? 4.370 -6.665 -2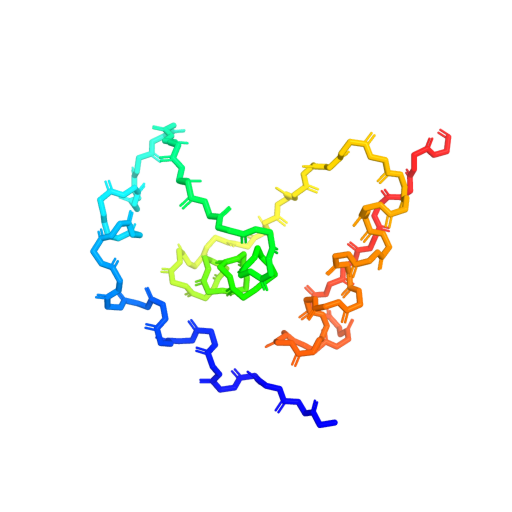2.454 1.00 76.44 82 TRP A O 1
#

Secondary structure (DSSP, 8-state):
---TTSGGGGGG-HHHHHHTT-SS------GGGHHHHHHHHHHHH--SSPP---SSHHHHHHHHHHHHHHH-GGG-------

Mean predicted aligned error: 3.15 Å

Solvent-accessible surface area (backbone atoms only — not comparable to full-atom values): 5298 Å² total; per-residue (Å²): 131,78,45,58,78,53,30,70,65,49,66,78,36,65,76,52,58,73,43,59,92,53,96,73,74,86,81,91,68,58,77,91,45,44,43,55,51,53,47,12,46,43,69,66,68,68,49,78,87,76,87,84,88,64,95,42,71,69,54,44,57,51,44,48,61,51,32,30,36,42,67,34,74,92,71,58,84,85,83,81,90,125

Foldseek 3Di:
DAPQVQLCVCLPPPLLVVCAPDPDDDRDDDPVCVLSPVLNCCVNNVDPPDDDDDDDPVVQVVSQVSNCSHNNNVNGDGDDPD

pLDDT: mean 92.65, std 5.96, range [56.91, 97.44]